Protein AF-A0A1I8AWF9-F1 (afdb_monomer_lite)

Organism: Meloidogyne hapla (NCBI:txid6305)

InterPro domains:
  IPR002659 Glycosyl t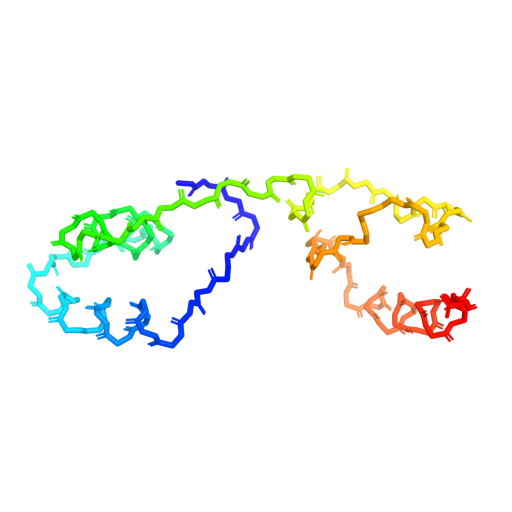ransferase, family 31 [PF01762] (2-45)

Secondary structure (DSSP, 8-state):
--SS-----HHHHHHHHHHHTTS---S-HHIIIIIIIHHHTT------GGGEEES----TT--TTS---SEEE---HHHHHHHHHHHHT----

Foldseek 3Di:
DDAPDDDDDPVLVVQLVVCLVVDDDDPPVCCSRVNPSCVVSVNDDDDPDVQRDEDDDPPPDPAPPDHHRPDYDDDDPVVVVVVVVVVVPHDDD

Structure (mmCIF, N/CA/C/O backbone):
data_AF-A0A1I8AWF9-F1
#
_entry.id   AF-A0A1I8AWF9-F1
#
loop_
_atom_site.group_PDB
_atom_site.id
_atom_site.type_symbol
_atom_site.label_atom_id
_atom_site.label_alt_id
_atom_site.label_comp_id
_atom_site.label_asym_id
_atom_site.label_entity_id
_atom_site.label_seq_id
_atom_site.pdbx_PDB_ins_code
_atom_site.Cartn_x
_atom_site.Cartn_y
_atom_site.Cartn_z
_atom_site.occupancy
_atom_site.B_iso_or_equiv
_atom_site.auth_seq_id
_atom_site.auth_comp_id
_atom_site.auth_asym_id
_atom_site.auth_atom_id
_atom_site.pdbx_PDB_model_num
ATOM 1 N N . MET A 1 1 ? -8.328 5.469 -1.384 1.00 48.47 1 MET A N 1
ATOM 2 C CA . MET A 1 1 ? -7.468 5.320 -2.577 1.00 48.47 1 MET A CA 1
ATOM 3 C C . MET A 1 1 ? -7.879 4.016 -3.246 1.00 48.47 1 MET A C 1
ATOM 5 O O . MET A 1 1 ? -8.027 3.049 -2.518 1.00 48.47 1 MET A O 1
ATOM 9 N N . SER A 1 2 ? -8.156 3.980 -4.551 1.00 51.66 2 SER A N 1
ATOM 10 C CA . SER A 1 2 ? -8.268 2.709 -5.289 1.00 51.66 2 SER A CA 1
ATOM 11 C C . SER A 1 2 ? -7.179 2.703 -6.344 1.00 51.66 2 SER A C 1
ATOM 13 O O . SER A 1 2 ? -7.093 3.642 -7.136 1.00 51.66 2 SER A O 1
ATOM 15 N N . GLY A 1 3 ? -6.330 1.692 -6.327 1.00 63.91 3 GLY A N 1
ATOM 16 C CA . GLY A 1 3 ? -5.186 1.617 -7.215 1.00 63.91 3 GLY A CA 1
ATOM 17 C C . GLY A 1 3 ? -4.573 0.226 -7.170 1.00 63.91 3 GLY A C 1
ATOM 18 O O . GLY A 1 3 ? -5.025 -0.621 -6.410 1.00 63.91 3 GLY A O 1
ATOM 19 N N . PRO A 1 4 ? -3.548 -0.024 -7.986 1.00 67.44 4 PRO A N 1
ATOM 20 C CA . PRO A 1 4 ? -2.933 -1.342 -8.078 1.00 67.44 4 PRO A CA 1
ATOM 21 C C . PRO A 1 4 ? -2.236 -1.803 -6.791 1.00 67.44 4 PRO A C 1
ATOM 23 O O . PRO A 1 4 ? -2.031 -2.998 -6.596 1.00 67.44 4 PRO A O 1
ATOM 26 N N . SER A 1 5 ? -1.781 -0.855 -5.968 1.00 79.88 5 SER A N 1
ATOM 27 C CA . SER A 1 5 ? -1.041 -1.121 -4.739 1.00 79.88 5 SER A CA 1
ATOM 28 C C . SER A 1 5 ? -0.837 0.164 -3.931 1.00 79.88 5 SER A C 1
ATOM 30 O O . SER A 1 5 ? -1.186 1.263 -4.372 1.00 79.88 5 SER A O 1
ATOM 32 N N . TYR A 1 6 ? -0.214 0.024 -2.766 1.00 83.56 6 TYR A N 1
ATOM 33 C CA . TYR A 1 6 ? 0.198 1.101 -1.875 1.00 83.56 6 TYR A CA 1
ATOM 34 C C . TYR A 1 6 ? 1.469 0.705 -1.114 1.00 83.56 6 TYR A C 1
ATOM 36 O O . TYR A 1 6 ? 1.781 -0.471 -0.948 1.00 83.56 6 TYR A O 1
ATOM 44 N N . LEU A 1 7 ? 2.197 1.705 -0.617 1.00 86.75 7 LEU A N 1
ATOM 45 C CA . LEU A 1 7 ? 3.325 1.516 0.293 1.00 86.75 7 LEU A CA 1
ATOM 46 C C . LEU A 1 7 ? 2.992 2.120 1.652 1.00 86.75 7 LEU A C 1
ATOM 48 O O . LEU A 1 7 ? 2.367 3.177 1.742 1.00 86.75 7 LEU A O 1
ATOM 52 N N . LEU A 1 8 ? 3.433 1.448 2.710 1.00 85.31 8 LEU A N 1
ATOM 53 C CA . LEU A 1 8 ? 3.208 1.860 4.090 1.00 85.31 8 LEU A CA 1
ATOM 54 C C . LEU A 1 8 ? 4.537 1.890 4.835 1.00 85.31 8 LEU A C 1
ATOM 56 O O . LEU A 1 8 ? 5.390 1.021 4.651 1.00 85.31 8 LEU A O 1
ATOM 60 N N . THR A 1 9 ? 4.700 2.868 5.721 1.00 88.50 9 THR A N 1
ATOM 61 C CA . THR A 1 9 ? 5.816 2.859 6.667 1.00 88.50 9 THR A CA 1
ATOM 62 C C . THR A 1 9 ? 5.593 1.786 7.731 1.00 88.50 9 THR A C 1
ATOM 64 O O . THR A 1 9 ? 4.460 1.408 8.044 1.00 88.50 9 THR A O 1
ATOM 67 N N . ARG A 1 10 ? 6.678 1.326 8.360 1.00 92.19 10 ARG A N 1
ATOM 68 C CA . ARG A 1 10 ? 6.607 0.379 9.485 1.00 92.19 10 ARG A CA 1
ATOM 69 C C . ARG A 1 10 ? 5.700 0.877 10.619 1.00 92.19 10 ARG A C 1
ATOM 71 O O . ARG A 1 10 ? 4.967 0.093 11.225 1.00 92.19 10 ARG A O 1
ATOM 78 N N . GLU A 1 11 ? 5.744 2.175 10.905 1.00 91.38 11 GLU A N 1
ATOM 79 C CA . GLU A 1 11 ? 4.914 2.805 11.935 1.00 91.38 11 GLU A CA 1
ATOM 80 C C . GLU A 1 11 ? 3.431 2.785 11.557 1.00 91.38 11 GLU A C 1
ATOM 82 O O . GLU A 1 11 ? 2.593 2.445 12.394 1.00 91.38 11 GLU A O 1
ATOM 87 N N . ALA A 1 12 ? 3.104 3.080 10.294 1.00 89.69 12 ALA A N 1
ATOM 88 C CA . ALA A 1 12 ? 1.736 2.998 9.792 1.00 89.69 12 ALA A CA 1
ATOM 89 C C . ALA A 1 12 ? 1.187 1.567 9.894 1.00 89.69 12 ALA A C 1
ATOM 91 O O . ALA A 1 12 ? 0.076 1.384 10.385 1.00 89.69 12 ALA A O 1
ATOM 92 N N . ILE A 1 13 ? 1.981 0.552 9.529 1.00 93.19 13 ILE A N 1
ATOM 93 C CA . ILE A 1 13 ? 1.597 -0.865 9.661 1.00 93.19 13 ILE A CA 1
ATOM 94 C C . ILE A 1 13 ? 1.315 -1.217 11.124 1.00 93.19 13 ILE A C 1
ATOM 96 O O . ILE A 1 13 ? 0.282 -1.808 11.432 1.00 93.19 13 ILE A O 1
ATOM 100 N N . SER A 1 14 ? 2.201 -0.817 12.037 1.00 93.94 14 SER A N 1
ATOM 101 C CA . SER A 1 14 ? 2.035 -1.090 13.471 1.00 93.94 14 SER A CA 1
ATOM 102 C C . SER A 1 14 ? 0.726 -0.506 14.005 1.00 93.94 14 SER A C 1
ATOM 104 O O . SER A 1 14 ? -0.018 -1.191 14.705 1.00 93.94 14 SER A O 1
ATOM 106 N N . LYS A 1 15 ? 0.404 0.736 13.622 1.00 92.38 15 LYS A N 1
ATOM 107 C CA . LYS A 1 15 ? -0.868 1.375 13.974 1.00 92.38 15 LYS A CA 1
ATOM 108 C C . LYS A 1 15 ? -2.056 0.653 13.343 1.00 92.38 15 LYS A C 1
ATOM 110 O O . LYS A 1 15 ? -3.010 0.341 14.042 1.00 92.38 15 LYS A O 1
ATOM 115 N N . ILE A 1 16 ? -1.996 0.328 12.055 1.00 93.06 16 ILE A N 1
ATOM 116 C CA . ILE A 1 16 ? -3.064 -0.408 11.367 1.00 93.06 16 ILE A CA 1
ATOM 117 C C . ILE A 1 16 ? -3.397 -1.712 12.105 1.00 93.06 16 ILE A C 1
ATOM 119 O O . ILE A 1 16 ? -4.563 -1.962 12.407 1.00 93.06 16 ILE A O 1
ATOM 123 N N . LEU A 1 17 ? -2.386 -2.505 12.466 1.00 92.75 17 LEU A N 1
ATOM 124 C CA . LEU A 1 17 ? -2.580 -3.778 13.164 1.00 92.75 17 LEU A CA 1
ATOM 125 C C . LEU A 1 17 ? -3.228 -3.606 14.546 1.00 92.75 17 LEU A C 1
ATOM 127 O O . LEU A 1 17 ? -4.079 -4.409 14.923 1.00 92.75 17 LEU A O 1
ATOM 131 N N . GLN A 1 18 ? -2.887 -2.544 15.281 1.00 94.25 18 GLN A N 1
ATOM 132 C CA . GLN A 1 18 ? -3.498 -2.241 16.583 1.00 94.25 18 GLN A CA 1
ATOM 133 C C . GLN A 1 18 ? -4.995 -1.906 16.481 1.00 94.25 18 GLN A C 1
ATOM 135 O O . GLN A 1 18 ? -5.765 -2.225 17.388 1.00 94.25 18 GLN A O 1
ATOM 140 N N . TYR A 1 19 ? -5.413 -1.262 15.389 1.00 93.06 19 TYR A N 1
ATOM 141 C CA . TYR A 1 19 ? -6.803 -0.850 15.177 1.00 93.06 19 TYR A CA 1
ATOM 142 C C . TYR A 1 19 ? -7.633 -1.877 14.399 1.00 93.06 19 TYR A C 1
ATOM 144 O O . TYR A 1 19 ? -8.862 -1.818 14.454 1.00 93.06 19 TYR A O 1
ATOM 152 N N . ALA A 1 20 ? -6.998 -2.836 13.719 1.00 91.31 20 ALA A N 1
ATOM 153 C CA . ALA A 1 20 ? -7.674 -3.845 12.904 1.00 91.31 20 ALA A CA 1
ATOM 154 C C . ALA A 1 20 ? -8.680 -4.691 13.703 1.00 91.31 20 ALA A C 1
ATOM 156 O O . ALA A 1 20 ? -9.774 -4.963 13.217 1.00 91.31 20 ALA A O 1
ATOM 157 N N . SER A 1 21 ? -8.363 -5.041 14.954 1.00 90.81 21 SER A N 1
ATOM 158 C CA . SER A 1 21 ? -9.269 -5.794 15.839 1.00 90.81 21 SER A CA 1
ATOM 159 C C . SER A 1 21 ? -10.510 -5.007 16.277 1.00 90.81 21 SER A C 1
ATOM 161 O O . SER A 1 21 ? -11.468 -5.588 16.781 1.00 90.81 21 SER A O 1
ATOM 163 N N . GLN A 1 22 ? -10.514 -3.686 16.085 1.00 92.56 22 GLN A N 1
ATOM 164 C CA . GLN A 1 22 ? -11.579 -2.781 16.523 1.00 92.56 22 GLN A CA 1
ATOM 165 C C . GLN A 1 22 ? -12.541 -2.396 15.393 1.00 92.56 22 GLN A C 1
ATOM 167 O O . GLN A 1 22 ? -13.335 -1.460 15.551 1.00 92.56 22 GLN A O 1
ATOM 172 N N . VAL A 1 23 ? -12.411 -3.022 14.225 1.00 90.12 23 VAL A N 1
ATOM 173 C CA . VAL A 1 23 ? -13.189 -2.717 13.024 1.00 90.12 23 VAL A CA 1
ATOM 174 C C . VAL A 1 23 ? -13.747 -4.021 12.467 1.00 90.12 23 VAL A C 1
ATOM 176 O O . VAL A 1 23 ? -13.075 -5.048 12.448 1.00 90.12 23 VAL A O 1
ATOM 179 N N . LYS A 1 24 ? -15.002 -3.993 12.011 1.00 92.19 24 LYS A N 1
ATOM 180 C CA . LYS A 1 24 ? -15.611 -5.145 11.345 1.00 92.19 24 LYS A CA 1
ATOM 181 C C . LYS A 1 24 ? -14.957 -5.340 9.977 1.00 92.19 24 LYS A C 1
ATOM 183 O O . LYS A 1 24 ? -14.930 -4.409 9.176 1.00 92.19 24 LYS A O 1
ATOM 188 N N . ALA A 1 25 ? -14.476 -6.550 9.710 1.00 89.19 25 ALA A N 1
ATOM 189 C CA . ALA A 1 25 ? -13.918 -6.895 8.410 1.00 89.19 25 ALA A CA 1
ATOM 190 C C . ALA A 1 25 ? -14.959 -6.721 7.290 1.00 89.19 25 ALA A C 1
ATOM 192 O O . ALA A 1 25 ? -16.141 -7.038 7.460 1.00 89.19 25 ALA A O 1
ATOM 193 N N . ILE A 1 26 ? -14.495 -6.233 6.142 1.00 91.75 26 ILE A N 1
ATOM 194 C CA . ILE A 1 26 ? -15.262 -6.114 4.900 1.00 91.75 26 ILE A CA 1
ATOM 195 C C . ILE A 1 26 ? -14.477 -6.771 3.762 1.00 91.75 26 ILE A C 1
ATOM 197 O O . ILE A 1 26 ? -13.264 -6.931 3.856 1.00 91.75 26 ILE A O 1
ATOM 201 N N . HIS A 1 27 ? -15.157 -7.117 2.669 1.00 88.00 27 HIS A N 1
ATOM 202 C CA . HIS A 1 27 ? -14.544 -7.801 1.522 1.00 88.00 27 HIS A CA 1
ATOM 203 C C . HIS A 1 27 ? -13.704 -6.894 0.606 1.00 88.00 27 HIS A C 1
ATOM 205 O O . HIS A 1 27 ? -13.181 -7.366 -0.398 1.00 88.00 27 HIS A O 1
ATOM 211 N N . LEU A 1 28 ? -13.576 -5.607 0.934 1.00 88.00 28 LEU A N 1
ATOM 212 C CA . LEU A 1 28 ? -12.800 -4.641 0.163 1.00 88.00 28 LEU A CA 1
ATOM 213 C C . LEU A 1 28 ? -11.559 -4.236 0.968 1.00 88.00 28 LEU A C 1
ATOM 215 O O . LEU A 1 28 ? -11.624 -3.329 1.797 1.00 88.00 28 LEU A O 1
ATOM 219 N N . GLU A 1 29 ? -10.461 -4.961 0.753 1.00 88.62 29 GLU A N 1
ATOM 220 C CA . GLU A 1 29 ? -9.228 -4.904 1.555 1.00 88.62 29 GLU A CA 1
ATOM 221 C C . GLU A 1 29 ? -8.586 -3.507 1.553 1.00 88.62 29 GLU A C 1
ATOM 223 O O . GLU A 1 29 ? -8.464 -2.909 2.625 1.00 88.62 29 GLU A O 1
ATOM 228 N N . ASP A 1 30 ? -8.344 -2.920 0.3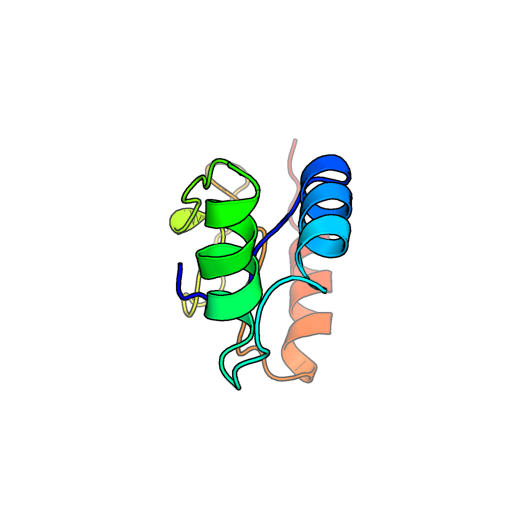77 1.00 86.50 30 ASP A N 1
ATOM 229 C CA . ASP A 1 30 ? -7.865 -1.539 0.239 1.00 86.50 30 ASP A CA 1
ATOM 230 C C . ASP A 1 30 ? -8.699 -0.548 1.062 1.00 86.50 30 ASP A C 1
ATOM 232 O O . ASP A 1 30 ? -8.163 0.284 1.798 1.00 86.50 30 ASP A O 1
ATOM 236 N N . ALA A 1 31 ? -10.030 -0.634 0.966 1.00 87.69 31 ALA A N 1
ATOM 237 C CA . ALA A 1 31 ? -10.928 0.269 1.680 1.00 87.69 31 ALA A CA 1
ATOM 238 C C . ALA A 1 31 ? -10.905 0.026 3.193 1.00 87.69 31 ALA A C 1
ATOM 240 O O . ALA A 1 31 ? -10.993 0.982 3.967 1.00 87.69 31 ALA A O 1
ATOM 241 N N . LEU A 1 32 ? -10.757 -1.229 3.624 1.00 91.19 32 LEU A N 1
ATOM 242 C CA . LEU A 1 32 ? -10.629 -1.590 5.030 1.00 91.19 32 LEU A CA 1
ATOM 243 C C . LEU A 1 32 ? -9.344 -1.008 5.627 1.00 91.19 32 LEU A C 1
ATOM 245 O O . LEU A 1 32 ? -9.412 -0.275 6.614 1.00 91.19 32 LEU A O 1
ATOM 249 N N . PHE A 1 33 ? -8.188 -1.303 5.035 1.00 90.44 33 PHE A N 1
ATOM 250 C CA . PHE A 1 33 ? -6.893 -0.969 5.623 1.00 90.44 33 PHE A CA 1
ATOM 251 C C . PHE A 1 33 ? -6.470 0.472 5.355 1.00 90.44 33 PHE A C 1
ATOM 253 O O . PHE A 1 33 ? -6.126 1.191 6.296 1.00 90.44 33 PHE A O 1
ATOM 260 N N . THR A 1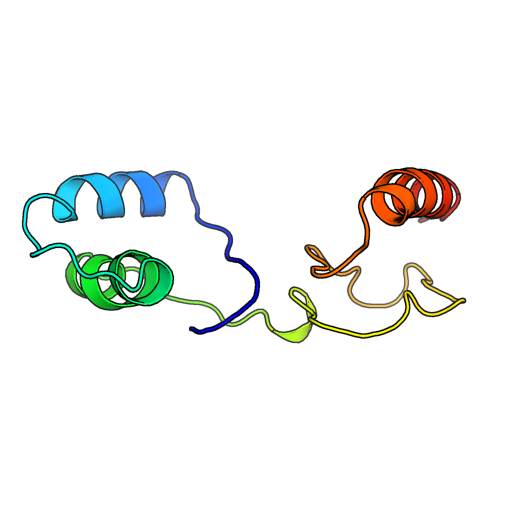 34 ? -6.541 0.926 4.103 1.00 87.38 34 THR A N 1
ATOM 261 C CA . THR A 1 34 ? -6.091 2.276 3.722 1.00 87.38 34 THR A CA 1
ATOM 262 C C . THR A 1 34 ? -7.176 3.336 3.876 1.00 87.38 34 THR A C 1
ATOM 264 O O . THR A 1 34 ? -6.864 4.518 3.935 1.00 87.38 34 THR A O 1
ATOM 267 N N . GLY A 1 35 ? -8.449 2.947 3.970 1.00 87.50 35 GLY A N 1
ATOM 268 C CA . GLY A 1 35 ? -9.562 3.865 4.217 1.00 87.50 35 GLY A CA 1
ATOM 269 C C . GLY A 1 35 ? -9.961 3.904 5.689 1.00 87.50 35 GLY A C 1
ATOM 270 O O . GLY A 1 35 ? -9.639 4.844 6.414 1.00 87.50 35 GLY A O 1
ATOM 271 N N . ILE A 1 36 ? -10.683 2.872 6.124 1.00 93.12 36 ILE A N 1
ATOM 272 C CA . ILE A 1 36 ? -11.376 2.837 7.418 1.00 93.12 36 ILE A CA 1
ATOM 273 C C . ILE A 1 36 ? -10.382 2.786 8.583 1.00 93.12 36 ILE A C 1
ATOM 275 O O . ILE A 1 36 ? -10.429 3.635 9.475 1.00 93.12 36 ILE A O 1
ATOM 279 N N . ILE A 1 37 ? -9.479 1.800 8.588 1.00 93.38 37 ILE A N 1
ATOM 280 C CA . ILE A 1 37 ? -8.517 1.611 9.680 1.00 93.38 37 ILE A CA 1
ATOM 281 C C . ILE A 1 37 ? -7.513 2.766 9.706 1.00 93.38 37 ILE A C 1
ATOM 283 O O . ILE A 1 37 ? -7.275 3.325 10.775 1.00 93.38 37 ILE A O 1
ATOM 287 N N . ALA A 1 38 ? -6.974 3.177 8.553 1.00 91.12 38 ALA A N 1
ATOM 288 C CA . ALA A 1 38 ? -6.076 4.329 8.467 1.00 91.12 38 ALA A CA 1
ATOM 289 C C . ALA A 1 38 ? -6.722 5.624 8.987 1.00 91.12 38 ALA A C 1
ATOM 291 O O . ALA A 1 38 ? -6.085 6.354 9.747 1.00 91.12 38 ALA A O 1
ATOM 292 N N . GLY A 1 39 ? -7.992 5.879 8.651 1.00 91.12 39 GLY A N 1
ATOM 293 C CA . GLY A 1 39 ? -8.741 7.021 9.178 1.00 91.12 39 GLY A CA 1
ATOM 294 C C . GLY A 1 39 ? -8.908 6.956 10.697 1.00 91.12 39 GLY A C 1
ATOM 295 O O . GLY A 1 39 ? -8.635 7.933 11.392 1.00 91.12 39 GLY A O 1
ATOM 296 N N . LYS A 1 40 ? -9.266 5.783 11.239 1.00 92.19 40 LYS A N 1
ATOM 297 C CA . LYS A 1 40 ? -9.399 5.572 12.692 1.00 92.19 40 LYS A CA 1
ATOM 298 C C . LYS A 1 40 ? -8.066 5.724 13.437 1.00 92.19 40 LYS A C 1
ATOM 300 O O . LYS A 1 40 ? -8.044 6.229 14.554 1.00 92.19 40 LYS A O 1
ATOM 305 N N . ALA A 1 41 ? -6.965 5.323 12.809 1.00 91.38 41 ALA A N 1
ATOM 306 C CA . ALA A 1 41 ? -5.611 5.442 13.342 1.00 91.38 41 ALA A CA 1
ATOM 307 C C . ALA A 1 41 ? -4.956 6.818 13.084 1.00 91.38 41 ALA A C 1
ATOM 309 O O . ALA A 1 41 ? -3.788 7.007 13.438 1.00 91.38 41 ALA A O 1
ATOM 310 N N . ASN A 1 42 ? -5.686 7.760 12.470 1.00 91.81 42 ASN A N 1
ATOM 311 C CA . ASN A 1 42 ? -5.209 9.084 12.063 1.00 91.81 42 ASN A CA 1
ATOM 312 C C . ASN A 1 42 ? -3.896 9.026 11.255 1.00 91.81 42 ASN A C 1
ATOM 314 O O . ASN A 1 42 ? -2.918 9.714 11.553 1.00 91.81 42 ASN A O 1
ATOM 318 N N . ILE A 1 43 ? -3.851 8.132 10.267 1.00 88.69 43 ILE A N 1
ATOM 319 C CA . ILE A 1 43 ? -2.714 7.970 9.359 1.00 88.69 43 ILE A CA 1
ATOM 320 C C . ILE A 1 43 ? -2.946 8.846 8.128 1.00 88.69 43 ILE A C 1
ATOM 322 O O . ILE A 1 43 ? -3.916 8.656 7.393 1.00 88.69 43 ILE A O 1
ATOM 326 N N . SER A 1 44 ? -2.030 9.783 7.885 1.00 87.50 44 SER A N 1
ATOM 327 C CA . SER A 1 44 ? -2.045 10.624 6.687 1.00 87.50 44 SER A CA 1
ATOM 328 C C . SER A 1 44 ? -1.801 9.800 5.423 1.00 87.50 44 SER A C 1
ATOM 330 O O . SER A 1 44 ? -0.920 8.942 5.387 1.00 87.50 44 SER A O 1
ATOM 332 N N . GLN A 1 45 ? -2.558 10.102 4.369 1.00 81.88 45 GLN A N 1
ATOM 333 C CA . GLN A 1 45 ? -2.432 9.466 3.058 1.00 81.88 45 GLN A CA 1
ATOM 334 C C . GLN A 1 45 ? -1.818 10.447 2.060 1.00 81.88 45 GLN A C 1
ATOM 336 O O . GLN A 1 45 ? -2.266 11.588 1.957 1.00 81.88 45 GLN A O 1
ATOM 341 N N . CYS A 1 46 ? -0.826 9.984 1.299 1.00 79.44 46 CYS A N 1
ATOM 342 C CA . CYS A 1 46 ? -0.183 10.757 0.239 1.00 79.44 46 CYS A CA 1
ATOM 343 C C . CYS A 1 46 ? -0.445 10.092 -1.116 1.00 79.44 46 CYS A C 1
ATOM 345 O O . CYS A 1 46 ? -0.124 8.921 -1.319 1.00 79.44 46 CYS A O 1
ATOM 347 N N . GLY A 1 47 ? -1.028 10.838 -2.055 1.00 73.56 47 GLY A N 1
ATOM 348 C CA . GLY A 1 47 ? -1.273 10.349 -3.409 1.00 73.56 47 GLY A CA 1
ATOM 349 C C . GLY A 1 47 ? -0.004 10.390 -4.260 1.00 73.56 47 GLY A C 1
ATOM 350 O O . GLY A 1 47 ? 0.528 11.464 -4.518 1.00 73.56 47 GLY A O 1
ATOM 351 N N . HIS A 1 48 ? 0.441 9.233 -4.752 1.00 76.00 48 HIS A N 1
ATOM 352 C CA . HIS A 1 48 ? 1.572 9.108 -5.682 1.00 76.00 48 HIS A CA 1
ATOM 353 C C . HIS A 1 48 ? 1.152 8.461 -7.008 1.00 76.00 48 HIS A C 1
ATOM 355 O O . HIS A 1 48 ? 1.861 7.619 -7.544 1.00 76.00 48 HIS A O 1
ATOM 361 N N . TRP A 1 49 ? -0.008 8.842 -7.543 1.00 68.56 49 TRP A N 1
ATOM 362 C CA . TRP A 1 49 ? -0.613 8.210 -8.723 1.00 68.56 49 TRP A CA 1
ATOM 363 C C . TRP A 1 49 ? 0.337 8.121 -9.933 1.00 68.56 49 TRP A C 1
ATOM 365 O O . TRP A 1 49 ? 0.377 7.090 -10.591 1.00 68.56 49 TRP A O 1
ATOM 375 N N . ALA A 1 50 ? 1.184 9.130 -10.163 1.00 63.56 50 ALA A N 1
ATOM 376 C CA . ALA A 1 50 ? 2.174 9.113 -11.245 1.00 63.56 50 ALA A CA 1
ATOM 377 C C . ALA A 1 50 ? 3.254 8.018 -11.087 1.00 63.56 50 ALA A C 1
ATOM 379 O O . ALA A 1 50 ? 3.831 7.579 -12.075 1.00 63.56 50 ALA A O 1
ATOM 380 N N . LYS A 1 51 ? 3.517 7.552 -9.855 1.00 68.25 51 LYS A N 1
ATOM 381 C CA . LYS A 1 51 ? 4.503 6.496 -9.544 1.00 68.25 51 LYS A CA 1
ATOM 382 C C . LYS A 1 51 ? 3.887 5.097 -9.435 1.00 68.25 51 LYS A C 1
ATOM 384 O O . LYS A 1 51 ? 4.625 4.117 -9.383 1.00 68.25 51 LYS A O 1
ATOM 389 N N . PHE A 1 52 ? 2.560 5.012 -9.376 1.00 67.81 52 PHE A N 1
ATOM 390 C CA . PHE A 1 52 ? 1.784 3.776 -9.271 1.00 67.81 52 PHE A CA 1
ATOM 391 C C . PHE A 1 52 ? 0.854 3.710 -10.480 1.00 67.81 52 PHE A C 1
ATOM 393 O O . PHE A 1 52 ? -0.346 3.969 -10.376 1.00 67.81 52 PHE A O 1
ATOM 400 N N . ASN A 1 53 ? 1.438 3.446 -11.649 1.00 61.84 53 ASN A N 1
ATOM 401 C CA . ASN A 1 53 ? 0.725 3.527 -12.916 1.00 61.84 53 ASN A CA 1
ATOM 402 C C . ASN A 1 53 ? 0.126 2.162 -13.302 1.00 61.84 53 ASN A C 1
ATOM 404 O O . ASN A 1 53 ? 0.744 1.108 -13.148 1.00 61.84 53 ASN A O 1
ATOM 408 N N . THR A 1 54 ? -1.091 2.199 -13.835 1.00 55.53 54 THR A N 1
ATOM 409 C CA . THR A 1 54 ? -1.770 1.062 -14.464 1.00 55.53 54 THR A CA 1
ATOM 410 C C . THR A 1 54 ? -1.845 1.386 -15.948 1.00 55.53 54 THR A C 1
ATOM 412 O O . THR A 1 54 ? -2.503 2.343 -16.323 1.00 55.53 54 THR A O 1
ATOM 415 N N . PHE A 1 55 ? -1.161 0.607 -16.787 1.00 50.84 55 PHE A N 1
ATOM 416 C CA . PHE A 1 55 ? -1.128 0.784 -18.245 1.00 50.84 55 PHE A CA 1
ATOM 417 C C . PHE A 1 55 ? -0.471 2.076 -18.758 1.00 50.84 55 PHE A C 1
ATOM 419 O O . PHE A 1 55 ? -1.112 2.988 -19.271 1.00 50.84 55 PHE A O 1
ATOM 426 N N . GLN A 1 56 ? 0.852 2.051 -18.828 1.00 47.66 56 GLN A N 1
ATOM 427 C CA . GLN A 1 56 ? 1.531 2.585 -20.002 1.00 47.66 56 GLN A CA 1
ATOM 428 C C . GLN A 1 56 ? 2.547 1.520 -20.397 1.00 47.66 56 GLN A C 1
ATOM 430 O O . GLN A 1 56 ? 3.230 0.996 -19.516 1.00 47.66 56 GLN A O 1
ATOM 435 N N . LYS A 1 57 ? 2.596 1.132 -21.684 1.00 46.88 57 LYS A N 1
ATOM 436 C CA . LYS A 1 57 ? 3.755 0.399 -22.225 1.00 46.88 57 LYS A CA 1
ATOM 437 C C . LYS A 1 57 ? 4.981 1.054 -21.598 1.00 46.88 57 LYS A C 1
ATOM 439 O O . LYS A 1 57 ? 5.040 2.283 -21.691 1.00 46.88 57 LYS A O 1
ATOM 444 N N . MET A 1 58 ? 5.856 0.296 -20.915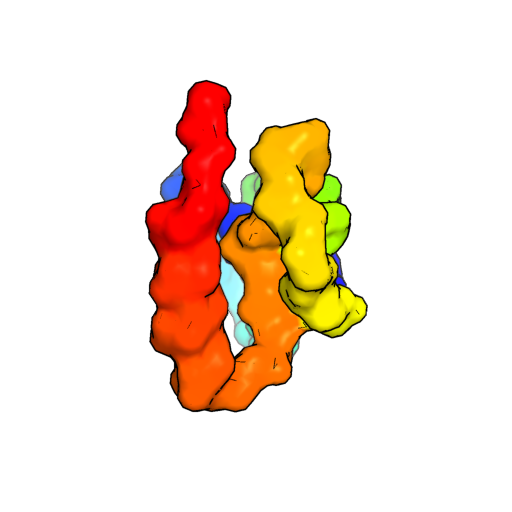 1.00 50.44 58 MET A N 1
ATOM 445 C CA . MET A 1 58 ? 7.173 0.818 -20.522 1.00 50.44 58 MET A CA 1
ATOM 446 C C . MET A 1 58 ? 7.666 1.545 -21.760 1.00 50.44 58 MET A C 1
ATOM 448 O O . MET A 1 58 ? 7.776 0.919 -22.816 1.00 50.44 58 MET A O 1
ATOM 452 N N . SER A 1 59 ? 7.710 2.879 -21.703 1.00 48.34 59 SER A N 1
ATOM 453 C CA . SER A 1 59 ? 7.997 3.638 -22.906 1.00 48.34 59 SER A CA 1
ATOM 454 C C . SER A 1 59 ? 9.356 3.139 -23.361 1.00 48.34 59 SER A C 1
ATOM 456 O O . SER A 1 59 ? 10.238 2.904 -22.537 1.00 48.34 59 SER A O 1
ATOM 458 N N . GLU A 1 60 ? 9.533 2.949 -24.662 1.00 48.28 60 GLU A N 1
ATOM 459 C CA . GLU A 1 60 ? 10.783 2.439 -25.244 1.00 48.28 60 GLU A CA 1
ATOM 460 C C . GLU A 1 60 ? 11.999 3.345 -24.920 1.00 48.28 60 GLU A C 1
ATOM 462 O O . GLU A 1 60 ? 13.120 3.045 -25.305 1.00 48.28 60 GLU A O 1
ATOM 467 N N . ASN A 1 61 ? 11.779 4.428 -24.159 1.00 49.31 61 ASN A N 1
ATOM 468 C CA . ASN A 1 61 ? 12.737 5.393 -23.655 1.00 49.31 61 ASN A CA 1
ATOM 469 C C . ASN A 1 61 ? 12.470 5.711 -22.164 1.00 49.31 61 ASN A C 1
ATOM 471 O O . ASN A 1 61 ? 12.195 6.867 -21.828 1.00 49.31 61 ASN A O 1
ATOM 475 N N . LEU A 1 62 ? 12.520 4.724 -21.255 1.00 54.19 62 LEU A N 1
ATOM 476 C CA . LEU A 1 62 ? 12.677 5.016 -19.819 1.00 54.19 62 LEU A CA 1
ATOM 477 C C . LEU A 1 62 ? 14.072 5.631 -19.596 1.00 54.19 62 LEU A C 1
ATOM 479 O O . LEU A 1 62 ? 15.033 4.950 -19.250 1.00 54.19 62 LEU A O 1
ATOM 483 N N . GLY A 1 63 ? 14.192 6.931 -19.853 1.00 53.94 63 GLY A N 1
ATOM 484 C CA . GLY A 1 63 ? 15.326 7.728 -19.409 1.00 53.94 63 GLY A CA 1
ATOM 485 C C . GLY A 1 63 ? 15.233 7.977 -17.905 1.00 53.94 63 GLY A C 1
ATOM 486 O O . GLY A 1 63 ? 14.140 8.072 -17.347 1.00 53.94 63 GLY A O 1
ATOM 487 N N . CYS A 1 64 ? 16.378 8.126 -17.245 1.00 56.78 64 CYS A N 1
ATOM 488 C CA . CYS A 1 64 ? 16.462 8.411 -15.808 1.00 56.78 64 CYS A CA 1
ATOM 489 C C . CYS A 1 64 ? 15.976 9.821 -15.426 1.00 56.78 64 CYS A C 1
ATOM 491 O O . CYS A 1 64 ? 16.109 10.218 -14.271 1.00 56.78 64 CYS A O 1
ATOM 493 N N . GLU A 1 65 ? 15.439 10.585 -16.381 1.00 52.53 65 GLU A N 1
ATOM 494 C CA . GLU A 1 65 ? 15.158 12.006 -16.201 1.00 52.53 65 GLU A CA 1
ATOM 495 C C . GLU A 1 65 ? 13.789 12.321 -15.603 1.00 52.53 65 GLU A C 1
ATOM 497 O O . GLU A 1 65 ? 13.654 13.414 -15.077 1.00 52.53 65 GLU A O 1
ATOM 502 N N . ASP A 1 66 ? 12.815 11.406 -15.540 1.00 50.25 66 ASP A N 1
ATOM 503 C CA . ASP A 1 66 ? 11.589 11.701 -14.785 1.00 50.25 66 ASP A CA 1
ATOM 504 C C . ASP A 1 66 ? 10.854 10.459 -14.268 1.00 50.25 66 ASP A C 1
ATOM 506 O O . ASP A 1 66 ? 10.388 9.610 -15.023 1.00 50.25 66 ASP A O 1
ATOM 510 N N . CYS A 1 67 ? 10.706 10.403 -12.938 1.00 51.47 67 CYS A N 1
ATOM 511 C CA . CYS A 1 67 ? 9.777 9.544 -12.195 1.00 51.47 67 CYS A CA 1
ATOM 512 C C . CYS A 1 67 ? 9.683 8.080 -12.668 1.00 51.47 67 CYS A C 1
ATOM 514 O O . CYS A 1 67 ? 8.636 7.641 -13.144 1.00 51.47 67 CYS A O 1
ATOM 516 N N . VAL A 1 68 ? 10.735 7.291 -12.414 1.00 58.38 68 VAL A N 1
ATOM 517 C CA . VAL A 1 68 ? 10.672 5.824 -12.544 1.00 58.38 68 VAL A CA 1
ATOM 518 C C . VAL A 1 68 ? 9.476 5.286 -11.733 1.00 58.38 68 VAL A C 1
ATOM 520 O O . VAL A 1 68 ? 9.382 5.567 -10.529 1.00 58.38 68 VAL A O 1
ATOM 523 N N . PRO A 1 69 ? 8.537 4.546 -12.356 1.00 60.16 69 PRO A N 1
ATOM 524 C CA . PRO A 1 69 ? 7.388 3.994 -11.650 1.00 60.16 69 PRO A CA 1
ATOM 525 C C . PRO A 1 69 ? 7.852 2.967 -10.611 1.00 60.16 69 PRO A C 1
ATOM 527 O O . PRO A 1 69 ? 8.683 2.109 -10.895 1.00 60.16 69 PRO A O 1
ATOM 530 N N . LEU A 1 70 ? 7.297 3.043 -9.399 1.00 67.44 70 LEU A N 1
ATOM 531 C CA . LEU A 1 70 ? 7.601 2.104 -8.311 1.00 67.44 70 LEU A CA 1
ATOM 532 C C . LEU A 1 70 ? 6.874 0.769 -8.488 1.00 67.44 70 LEU A C 1
ATOM 534 O O . LEU A 1 70 ? 7.314 -0.250 -7.962 1.00 67.44 70 LEU A O 1
ATOM 538 N N . LEU A 1 71 ? 5.740 0.782 -9.189 1.00 68.19 71 LEU A N 1
ATOM 539 C CA . LEU A 1 71 ? 4.906 -0.390 -9.394 1.00 68.19 71 LEU A CA 1
ATOM 540 C C . LEU A 1 71 ? 4.150 -0.284 -10.721 1.00 68.19 71 LEU A C 1
ATOM 542 O O . LEU A 1 71 ? 3.524 0.737 -11.010 1.00 68.19 71 LEU A O 1
ATOM 546 N N . ILE A 1 72 ? 4.198 -1.369 -11.493 1.00 66.44 72 ILE A N 1
ATOM 547 C CA . ILE A 1 72 ? 3.443 -1.583 -12.730 1.00 66.44 72 ILE A CA 1
ATOM 548 C C . ILE A 1 72 ? 2.660 -2.886 -12.546 1.00 66.44 72 ILE A C 1
ATOM 550 O O . ILE A 1 72 ? 3.240 -3.911 -12.192 1.00 66.44 72 ILE A O 1
ATOM 554 N N . THR A 1 73 ? 1.348 -2.871 -12.773 1.00 62.69 73 THR A N 1
ATOM 555 C CA . THR A 1 73 ? 0.499 -4.077 -12.669 1.00 62.69 73 THR A CA 1
ATOM 556 C C . THR A 1 73 ? -0.086 -4.496 -14.005 1.00 62.69 73 THR A C 1
ATOM 558 O O . THR A 1 73 ? -0.132 -3.698 -14.934 1.00 62.69 73 THR A O 1
ATOM 561 N N . SER A 1 74 ? -0.620 -5.723 -14.069 1.00 59.22 74 SER A N 1
ATOM 562 C CA . SER A 1 74 ? -1.155 -6.347 -15.294 1.00 59.22 74 SER A CA 1
ATOM 563 C C . SER A 1 74 ? -0.095 -6.713 -16.343 1.00 59.22 74 SER A C 1
ATOM 565 O O . SER A 1 74 ? -0.380 -6.800 -17.533 1.00 59.22 74 SER A O 1
ATOM 567 N N . VAL A 1 75 ? 1.131 -6.999 -15.903 1.00 59.72 75 VAL A N 1
ATOM 568 C CA . VAL A 1 75 ? 2.137 -7.680 -16.729 1.00 59.72 75 VAL A CA 1
ATOM 569 C C . VAL A 1 75 ? 1.895 -9.191 -16.692 1.00 59.72 75 VAL A C 1
ATOM 571 O O . VAL A 1 75 ? 1.751 -9.776 -15.620 1.00 59.72 75 VAL A O 1
ATOM 574 N N . ALA A 1 76 ? 1.828 -9.839 -17.859 1.00 58.09 76 ALA A N 1
ATOM 575 C CA . ALA A 1 76 ? 1.837 -11.301 -17.933 1.00 58.09 76 ALA A CA 1
ATOM 576 C C . ALA A 1 76 ? 3.117 -11.842 -17.263 1.00 58.09 76 ALA A C 1
ATOM 578 O O . ALA A 1 76 ? 4.160 -11.202 -17.356 1.00 58.09 76 ALA A O 1
ATOM 579 N N . ASN A 1 77 ? 3.075 -13.020 -16.626 1.00 55.34 77 ASN A N 1
ATOM 580 C CA . ASN A 1 77 ? 4.217 -13.577 -15.868 1.00 55.34 77 ASN A CA 1
ATOM 581 C C . ASN A 1 77 ? 5.552 -13.600 -16.647 1.00 55.34 77 ASN A C 1
ATOM 583 O O . ASN A 1 77 ? 6.614 -13.471 -16.045 1.00 55.34 77 ASN A O 1
ATOM 587 N N . VAL A 1 78 ? 5.504 -13.745 -17.975 1.00 52.00 78 VAL A N 1
ATOM 588 C CA . VAL A 1 78 ? 6.686 -13.731 -18.856 1.00 52.00 78 VAL A CA 1
ATOM 589 C C . VAL A 1 78 ? 7.329 -12.339 -18.931 1.00 52.00 78 VAL A C 1
ATOM 591 O O . VAL A 1 78 ? 8.551 -12.227 -18.936 1.00 52.00 78 VAL A O 1
ATOM 594 N N . ALA A 1 79 ? 6.520 -11.279 -18.869 1.00 63.19 79 ALA A N 1
ATOM 595 C CA . ALA A 1 79 ? 6.981 -9.903 -18.987 1.00 63.19 79 ALA A CA 1
ATOM 596 C C . ALA A 1 79 ? 7.758 -9.416 -17.753 1.00 63.19 79 ALA A C 1
ATOM 598 O O . ALA A 1 79 ? 8.607 -8.554 -17.899 1.00 63.19 79 ALA A O 1
ATOM 599 N N . ILE A 1 80 ? 7.556 -9.976 -16.550 1.00 69.56 80 ILE A N 1
ATOM 600 C CA . ILE A 1 80 ? 8.265 -9.498 -15.343 1.00 69.56 80 ILE A CA 1
ATOM 601 C C . ILE A 1 80 ? 9.779 -9.727 -15.457 1.00 69.56 80 ILE A C 1
ATOM 603 O O . ILE A 1 80 ? 10.562 -8.812 -15.214 1.00 69.56 80 ILE A O 1
ATOM 607 N N . ASN A 1 81 ? 10.207 -10.932 -15.848 1.00 69.88 81 ASN A N 1
ATOM 608 C CA . ASN A 1 81 ? 11.634 -11.250 -15.974 1.00 69.88 81 ASN A CA 1
ATOM 609 C C . ASN A 1 81 ? 12.305 -10.480 -17.118 1.00 69.88 81 ASN A C 1
ATOM 611 O O . ASN A 1 81 ? 13.470 -10.103 -16.999 1.00 69.88 81 ASN A O 1
ATOM 615 N N . GLU A 1 82 ? 11.591 -10.267 -18.222 1.00 69.50 82 GLU A N 1
ATOM 616 C CA . GLU A 1 82 ? 1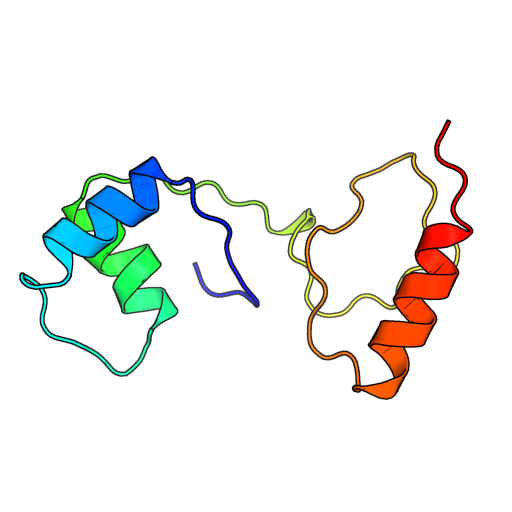2.073 -9.463 -19.348 1.00 69.50 82 GLU A CA 1
ATOM 617 C C . GLU A 1 82 ? 12.192 -7.989 -18.945 1.00 69.50 82 GLU A C 1
ATOM 619 O O . GLU A 1 82 ? 13.269 -7.415 -19.091 1.00 69.50 82 GLU A O 1
ATOM 624 N N . SER A 1 83 ? 11.175 -7.429 -18.282 1.00 69.94 83 SER A N 1
ATOM 625 C CA . SER A 1 83 ? 11.219 -6.071 -17.731 1.00 69.94 83 SER A CA 1
ATOM 626 C C . SER A 1 83 ? 12.355 -5.884 -16.723 1.00 69.94 83 SER A C 1
ATOM 628 O O . SER A 1 83 ? 13.040 -4.869 -16.771 1.00 69.94 83 SER A O 1
ATOM 630 N N . TYR A 1 84 ? 12.632 -6.853 -15.840 1.00 72.56 84 TYR A N 1
ATOM 631 C CA . TYR A 1 84 ? 13.782 -6.766 -14.925 1.00 72.56 84 TYR A CA 1
ATOM 632 C C . TYR A 1 84 ? 15.129 -6.742 -15.660 1.00 72.56 84 TYR A C 1
ATOM 634 O O . TYR A 1 84 ? 16.042 -6.025 -15.247 1.00 72.56 84 TYR A O 1
ATOM 642 N N . LYS A 1 85 ? 15.273 -7.513 -16.745 1.00 73.00 85 LYS A N 1
ATOM 643 C CA . LYS A 1 85 ? 16.488 -7.485 -17.575 1.00 73.00 85 LYS A CA 1
ATOM 644 C C . LYS A 1 85 ? 16.644 -6.145 -18.284 1.00 73.00 85 LYS A C 1
ATOM 646 O O . LYS A 1 85 ? 17.752 -5.623 -18.322 1.00 73.00 85 LYS A O 1
ATOM 651 N N . GLU A 1 86 ? 15.556 -5.592 -18.809 1.00 70.00 86 GLU A N 1
ATOM 652 C CA . GLU A 1 86 ? 15.549 -4.272 -19.442 1.00 70.00 86 GLU A CA 1
ATOM 653 C C . GLU A 1 86 ? 15.903 -3.165 -18.443 1.00 70.00 86 GLU A C 1
ATOM 655 O O . GLU A 1 86 ? 16.768 -2.348 -18.742 1.00 70.00 86 GLU A O 1
ATOM 660 N N . LEU A 1 87 ? 15.338 -3.192 -17.229 1.00 69.62 87 LEU A N 1
ATOM 661 C CA . LEU A 1 87 ? 15.651 -2.231 -16.163 1.00 69.62 87 LEU A CA 1
ATOM 662 C C . LEU A 1 87 ? 17.135 -2.245 -15.765 1.00 69.62 87 LEU A C 1
ATOM 664 O O . LEU A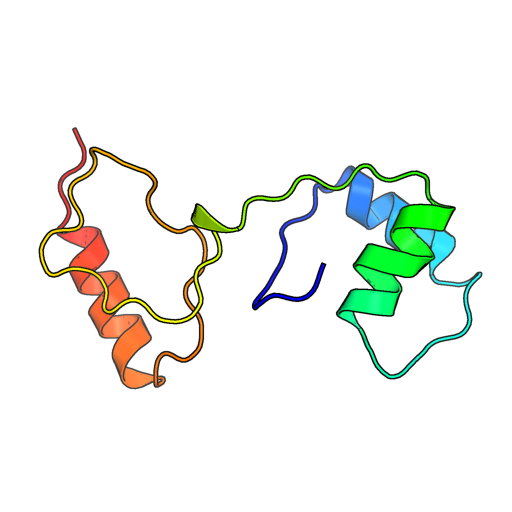 1 87 ? 17.713 -1.183 -15.558 1.00 69.62 87 LEU A O 1
ATOM 668 N N . ASN A 1 88 ? 17.773 -3.418 -15.699 1.00 69.19 88 ASN A N 1
ATOM 669 C CA . ASN A 1 88 ? 19.207 -3.526 -15.386 1.00 69.19 88 ASN A CA 1
ATOM 670 C C . ASN A 1 88 ? 20.119 -2.921 -16.466 1.00 69.19 88 ASN A C 1
ATOM 672 O O . ASN A 1 88 ? 21.284 -2.642 -16.188 1.00 69.19 88 ASN A O 1
ATOM 676 N N . ASN A 1 89 ? 19.609 -2.734 -17.686 1.00 67.25 89 ASN A N 1
ATOM 677 C CA . ASN A 1 89 ? 20.346 -2.116 -18.786 1.00 67.25 89 ASN A CA 1
ATOM 678 C C . ASN A 1 89 ? 20.141 -0.593 -18.852 1.00 67.25 89 ASN A C 1
ATOM 680 O O . ASN A 1 89 ? 20.784 0.071 -19.666 1.00 67.25 89 ASN A O 1
ATOM 684 N N . ILE A 1 90 ? 19.271 -0.027 -18.008 1.00 66.12 90 ILE A N 1
ATOM 685 C CA . ILE A 1 90 ? 19.098 1.420 -17.884 1.00 66.12 90 ILE A CA 1
ATOM 686 C C . ILE A 1 90 ? 20.254 1.960 -17.035 1.00 66.12 90 ILE A C 1
ATOM 688 O O . ILE A 1 90 ? 20.300 1.778 -15.819 1.00 66.12 90 ILE A O 1
ATOM 692 N N . ALA A 1 91 ? 21.209 2.627 -17.681 1.00 57.06 91 ALA A N 1
ATOM 693 C CA . ALA A 1 91 ? 22.304 3.307 -17.000 1.00 57.06 91 ALA A CA 1
ATOM 694 C C . ALA A 1 91 ? 21.810 4.643 -16.423 1.00 57.06 91 ALA A C 1
ATOM 696 O O . ALA A 1 91 ? 21.768 5.651 -17.126 1.00 57.06 91 ALA A O 1
ATOM 697 N N . CYS A 1 92 ? 21.438 4.647 -15.144 1.00 55.28 92 CYS A N 1
ATOM 698 C CA . CYS A 1 92 ? 21.256 5.885 -14.392 1.00 55.28 92 CYS A CA 1
ATOM 699 C C . CYS A 1 92 ? 22.590 6.300 -13.772 1.00 55.28 92 CYS A C 1
ATOM 701 O O . CYS A 1 92 ? 23.186 5.526 -13.023 1.00 55.28 92 CYS A O 1
ATOM 703 N N . ILE A 1 93 ? 23.065 7.487 -14.162 1.00 52.88 93 ILE A N 1
ATOM 704 C CA . ILE A 1 93 ? 24.295 8.127 -13.668 1.00 52.88 93 ILE A CA 1
ATOM 705 C C . ILE A 1 93 ? 24.036 8.721 -12.284 1.00 52.88 93 ILE A C 1
ATOM 707 O O . ILE A 1 93 ? 22.977 9.369 -12.122 1.00 52.88 93 ILE A O 1
#

Radius of gyration: 16.83 Å; chains: 1; bounding box: 40×26×42 Å

pLDDT: mean 73.71, std 15.9, range [46.88, 94.25]

Sequence (93 aa):
MSGPSYLLTREAISKILQYASQVKAIHLEDALFTGIIAGKANISQCGHWAKFNTFQKMSENLGCEDCVPLLITSVANVAINESYKELNNIACI